Protein AF-A0A9J5W7Y4-F1 (afdb_monomer_lite)

Radius of gyration: 30.09 Å; chains: 1; bounding box: 73×34×85 Å

Secondary structure (DSSP, 8-state):
-HHHHHHHHHHHHHHHHHHHHHHHHHHHHHHHHHHHHHHHHHHHHHHHHHHH---HHHHHHHHHHHHHHHHHHHHHHS-HHHHHHHHHTGGGSSS--S---------------------------------TTSSSHHHHHHHHHHHHHHHHHHHHH----

pLDDT: mean 73.82, std 16.2, range [48.56, 96.88]

Foldseek 3Di:
DPPVVVVVVVVVVVCLVVVLVVVVVVVVVVLVVVVVVLVVVLVVLVVVCVPVPDDPVSVVVNVVSVVVVVVSVVVVPDDSVVVSVVVVVVVPPPPPPDPDDDDDDDDDDDDDDDDDDDDDDPDDPPPPPDDPPPPPVVVVVVVVVVVVVVVVVVVVVPDDD

Organism: Solanum commersonii (NCBI:txid4109)

Sequence (161 aa):
MGHLAYLANVRDTILEVIVPWMIEAAILAALTPFWASVDDLTMRVMVCESRQGKSSEVTATKAEMEHLRKDVDYLKSTNYTSLLEAANYVDSLDTSIIPPDTIGDLHRGGIAADESEAMTDEKQIEVQEGNIYGGMRDLEETNVQLVIQTSLIEMSMAAPS

Structure (mmCIF, N/CA/C/O backbone):
data_AF-A0A9J5W7Y4-F1
#
_entry.id   AF-A0A9J5W7Y4-F1
#
loop_
_atom_site.group_PDB
_atom_site.id
_atom_site.type_symbol
_atom_site.label_atom_id
_atom_site.label_alt_id
_atom_site.label_comp_id
_atom_site.label_asym_id
_atom_site.label_entity_id
_atom_site.label_seq_id
_atom_site.pdbx_PDB_ins_code
_atom_site.Cartn_x
_atom_site.Cartn_y
_atom_site.Cartn_z
_atom_site.occupancy
_atom_site.B_iso_or_equiv
_atom_site.auth_seq_id
_atom_site.auth_comp_id
_atom_site.auth_asym_id
_atom_site.auth_atom_id
_atom_site.pdbx_PDB_model_num
ATOM 1 N N . MET A 1 1 ? 30.300 1.560 -40.999 1.00 58.91 1 MET A N 1
ATOM 2 C CA . MET A 1 1 ? 30.140 0.895 -39.685 1.00 58.91 1 MET A CA 1
ATOM 3 C C . MET A 1 1 ? 29.604 1.801 -38.563 1.00 58.91 1 MET A C 1
ATOM 5 O O . MET A 1 1 ? 29.276 1.267 -37.519 1.00 58.91 1 MET A O 1
ATOM 9 N N . GLY A 1 2 ? 29.452 3.127 -38.724 1.00 63.72 2 GLY A N 1
ATOM 10 C CA . GLY A 1 2 ? 29.064 4.006 -37.598 1.00 63.72 2 GLY A CA 1
ATOM 11 C C . GLY A 1 2 ? 27.578 4.018 -37.194 1.00 63.72 2 GLY A C 1
ATOM 12 O O . GLY A 1 2 ? 27.266 4.342 -36.056 1.00 63.72 2 GLY A O 1
ATOM 13 N N . HIS A 1 3 ? 26.651 3.652 -38.085 1.00 48.56 3 HIS A N 1
ATOM 14 C CA . HIS A 1 3 ? 25.210 3.825 -37.828 1.00 48.56 3 HIS A CA 1
ATOM 15 C C . HIS A 1 3 ? 24.582 2.733 -36.947 1.00 48.56 3 HIS A C 1
ATOM 17 O O . HIS A 1 3 ? 23.616 3.009 -36.244 1.00 48.56 3 HIS A O 1
ATOM 23 N N . LEU A 1 4 ? 25.144 1.518 -36.937 1.00 63.72 4 LEU A N 1
ATOM 24 C CA . LEU A 1 4 ? 24.658 0.412 -36.099 1.00 63.72 4 LEU A CA 1
ATOM 25 C C . LEU A 1 4 ? 24.992 0.617 -34.614 1.00 63.72 4 LEU A C 1
ATOM 27 O O . LEU A 1 4 ? 24.136 0.393 -33.765 1.00 63.72 4 LEU A O 1
ATOM 31 N N . ALA A 1 5 ? 26.191 1.123 -34.306 1.00 61.81 5 ALA A N 1
ATOM 32 C CA . ALA A 1 5 ? 26.594 1.433 -32.931 1.00 61.81 5 ALA A CA 1
ATOM 33 C C . ALA A 1 5 ? 25.748 2.564 -32.317 1.00 61.81 5 ALA A C 1
ATOM 35 O O . ALA A 1 5 ? 25.402 2.521 -31.141 1.00 61.81 5 ALA A O 1
ATOM 36 N N . TYR A 1 6 ? 25.357 3.548 -33.131 1.00 65.81 6 TYR A N 1
ATOM 37 C CA . TYR A 1 6 ? 24.504 4.652 -32.691 1.00 65.81 6 TYR A CA 1
ATOM 38 C C . TYR A 1 6 ? 23.086 4.189 -32.313 1.00 65.81 6 TYR A C 1
ATOM 40 O O . TYR A 1 6 ? 22.514 4.673 -31.341 1.00 65.81 6 TYR A O 1
ATOM 48 N N . LEU A 1 7 ? 22.523 3.227 -33.051 1.00 65.06 7 LEU A N 1
ATOM 49 C CA . LEU A 1 7 ? 21.150 2.757 -32.843 1.00 65.06 7 LEU A CA 1
ATOM 50 C C . LEU A 1 7 ? 21.010 1.849 -31.612 1.00 65.06 7 LEU A C 1
ATOM 52 O O . LEU A 1 7 ? 19.975 1.889 -30.949 1.00 65.06 7 LEU A O 1
ATOM 56 N N . ALA A 1 8 ? 22.052 1.074 -31.292 1.00 63.00 8 ALA A N 1
ATOM 57 C CA . ALA A 1 8 ? 22.134 0.315 -30.043 1.00 63.00 8 ALA A CA 1
ATOM 58 C C . ALA A 1 8 ? 22.146 1.260 -28.828 1.00 63.00 8 ALA A C 1
ATOM 60 O O . ALA A 1 8 ? 21.310 1.128 -27.942 1.00 63.00 8 ALA A O 1
ATOM 61 N N . ASN A 1 9 ? 22.983 2.302 -28.871 1.00 62.94 9 ASN A N 1
ATOM 62 C CA . ASN A 1 9 ? 23.118 3.265 -27.777 1.00 62.94 9 ASN A CA 1
ATOM 63 C C . ASN A 1 9 ? 21.809 4.015 -27.462 1.00 62.94 9 ASN A C 1
ATOM 65 O O . ASN A 1 9 ? 21.487 4.241 -26.304 1.00 62.94 9 ASN A O 1
ATOM 69 N N . VAL A 1 10 ? 21.020 4.380 -28.480 1.00 68.44 10 VAL A N 1
ATOM 70 C CA . VAL A 1 10 ? 19.730 5.069 -28.271 1.00 68.44 10 VAL A CA 1
ATOM 71 C C . VAL A 1 10 ? 18.678 4.149 -27.640 1.00 68.44 10 VAL A C 1
ATOM 73 O O . VAL A 1 10 ? 17.866 4.614 -26.842 1.00 68.44 10 VAL A O 1
ATOM 76 N N . ARG A 1 11 ? 18.669 2.854 -27.986 1.00 67.12 11 ARG A N 1
ATOM 77 C CA . ARG A 1 11 ? 17.714 1.889 -27.416 1.00 67.12 11 ARG A CA 1
ATOM 78 C C . ARG A 1 11 ? 17.996 1.615 -25.941 1.00 67.12 11 ARG A C 1
ATOM 80 O O . ARG A 1 11 ? 17.039 1.568 -25.171 1.00 67.12 11 ARG A O 1
ATOM 87 N N . ASP A 1 12 ? 19.268 1.528 -25.560 1.00 69.19 12 ASP A N 1
ATOM 88 C CA . ASP A 1 12 ? 19.667 1.353 -24.160 1.00 69.19 12 ASP A CA 1
ATOM 89 C C . ASP A 1 12 ? 19.243 2.564 -23.313 1.00 69.19 12 ASP A C 1
ATOM 91 O O . ASP A 1 12 ? 18.567 2.402 -22.298 1.00 69.19 12 ASP A O 1
ATOM 95 N N . THR A 1 13 ? 19.477 3.791 -23.799 1.00 71.50 13 THR A N 1
ATOM 96 C CA . THR A 1 13 ? 19.069 5.018 -23.084 1.00 71.50 13 THR A CA 1
ATOM 97 C C . THR A 1 13 ? 17.549 5.138 -22.902 1.00 71.50 13 THR A C 1
ATOM 99 O O . THR A 1 13 ? 17.080 5.693 -21.912 1.00 71.50 13 THR A O 1
ATOM 102 N N . ILE A 1 14 ? 16.744 4.639 -23.847 1.00 80.44 14 ILE A N 1
ATOM 103 C CA . ILE A 1 14 ? 15.278 4.697 -23.734 1.00 80.44 14 ILE A CA 1
ATOM 104 C C . ILE A 1 14 ? 14.771 3.711 -22.674 1.00 80.44 14 ILE A C 1
ATOM 106 O O . ILE A 1 14 ? 13.875 4.055 -21.901 1.00 80.44 14 ILE A O 1
ATOM 110 N N . LEU A 1 15 ? 15.337 2.503 -22.613 1.00 80.00 15 LEU A N 1
ATOM 111 C CA . LEU A 1 15 ? 14.926 1.496 -21.636 1.00 80.00 15 LEU A CA 1
ATOM 112 C C . LEU A 1 15 ? 15.243 1.947 -20.202 1.00 80.00 15 LEU A C 1
ATOM 114 O O . LEU A 1 15 ? 14.397 1.802 -19.318 1.00 80.00 15 LEU A O 1
ATOM 118 N N . GLU A 1 16 ? 16.407 2.570 -20.002 1.00 77.81 16 GLU A N 1
ATOM 119 C CA . GLU A 1 16 ? 16.830 3.138 -18.715 1.00 77.81 16 GLU A CA 1
ATOM 120 C C . GLU A 1 16 ? 15.881 4.218 -18.185 1.00 77.81 16 GLU A C 1
ATOM 122 O O . GLU A 1 16 ? 15.747 4.368 -16.975 1.00 77.81 16 GLU A O 1
ATOM 127 N N . VAL A 1 17 ? 15.190 4.952 -19.063 1.00 81.88 17 VAL A N 1
ATOM 128 C CA . VAL A 1 17 ? 14.227 5.991 -18.660 1.00 81.88 17 VAL A CA 1
ATOM 129 C C . VAL A 1 17 ? 12.818 5.422 -18.477 1.00 81.88 17 VAL A C 1
ATOM 131 O O . VAL A 1 17 ? 12.096 5.829 -17.566 1.00 81.88 17 VAL A O 1
ATOM 134 N N . ILE A 1 18 ? 12.408 4.472 -19.321 1.00 84.50 18 ILE A N 1
ATOM 135 C CA . ILE A 1 18 ? 11.045 3.923 -19.291 1.00 84.50 18 ILE A CA 1
ATOM 136 C C . ILE A 1 18 ? 10.834 2.998 -18.088 1.00 84.50 18 ILE A C 1
ATOM 138 O O . ILE A 1 18 ? 9.782 3.070 -17.452 1.00 84.50 18 ILE A O 1
ATOM 142 N N . VAL A 1 19 ? 11.810 2.148 -17.750 1.00 85.31 19 VAL A N 1
ATOM 143 C CA . VAL A 1 19 ? 11.659 1.163 -16.664 1.00 85.31 19 VAL A CA 1
ATOM 144 C C . VAL A 1 19 ? 11.383 1.836 -15.308 1.00 85.31 19 VAL A C 1
ATOM 146 O O . VAL A 1 19 ? 10.392 1.466 -14.672 1.00 85.31 19 VAL A O 1
ATOM 149 N N . PRO A 1 20 ? 12.151 2.855 -14.871 1.00 83.56 20 PRO A N 1
ATOM 150 C CA . PRO A 1 20 ? 11.866 3.580 -13.636 1.00 83.56 20 PRO A CA 1
ATOM 151 C C . PRO A 1 20 ? 10.473 4.206 -13.598 1.00 83.56 20 PRO A C 1
ATOM 153 O O . PRO A 1 20 ? 9.762 4.095 -12.599 1.00 83.56 20 PRO A O 1
ATOM 156 N N . TRP A 1 21 ? 10.061 4.812 -14.714 1.00 85.50 21 TRP A N 1
ATOM 157 C CA . TRP A 1 21 ? 8.763 5.469 -14.825 1.00 85.50 21 TRP A CA 1
ATOM 158 C C . TRP A 1 21 ? 7.600 4.474 -14.719 1.00 85.50 21 TRP A C 1
ATOM 160 O O . TRP A 1 21 ? 6.607 4.739 -14.041 1.00 85.50 21 TRP A O 1
ATOM 170 N N . MET A 1 22 ? 7.733 3.293 -15.333 1.00 88.88 22 MET A N 1
ATOM 171 C CA . MET A 1 22 ? 6.736 2.223 -15.227 1.00 88.88 22 MET A CA 1
ATOM 172 C C . MET A 1 22 ? 6.607 1.691 -13.796 1.00 88.88 22 MET A C 1
ATOM 174 O O . MET A 1 22 ? 5.494 1.420 -13.345 1.00 88.88 22 MET A O 1
ATOM 178 N N . ILE A 1 23 ? 7.725 1.562 -13.076 1.00 86.19 23 ILE A N 1
ATOM 179 C CA . ILE A 1 23 ? 7.729 1.126 -11.674 1.00 86.19 23 ILE A CA 1
ATOM 180 C C . ILE A 1 23 ? 7.018 2.161 -10.795 1.00 86.19 23 ILE A C 1
ATOM 182 O O . ILE A 1 23 ? 6.133 1.795 -10.022 1.00 86.19 23 ILE A O 1
ATOM 186 N N . GLU A 1 24 ? 7.343 3.447 -10.941 1.00 86.38 24 GLU A N 1
ATOM 187 C CA . GLU A 1 24 ? 6.692 4.524 -10.185 1.00 86.38 24 GLU A CA 1
ATOM 188 C C . GLU A 1 24 ? 5.178 4.561 -10.446 1.00 86.38 24 GLU A C 1
ATOM 190 O O . GLU A 1 24 ? 4.378 4.600 -9.507 1.00 86.38 24 GLU A O 1
ATOM 195 N N . ALA A 1 25 ? 4.771 4.465 -11.714 1.00 88.38 25 ALA A N 1
ATOM 196 C CA . ALA A 1 25 ? 3.363 4.430 -12.095 1.00 88.38 25 ALA A CA 1
ATOM 197 C C . ALA A 1 25 ? 2.626 3.222 -11.491 1.00 88.38 25 ALA A C 1
ATOM 199 O O . ALA A 1 25 ? 1.515 3.374 -10.977 1.00 88.38 25 ALA A O 1
ATOM 200 N N . ALA A 1 26 ? 3.241 2.034 -11.507 1.00 90.88 26 ALA A N 1
ATOM 201 C CA . ALA A 1 26 ? 2.665 0.826 -10.918 1.00 90.88 26 ALA A CA 1
ATOM 202 C C . ALA A 1 26 ? 2.506 0.942 -9.392 1.00 90.88 26 ALA A C 1
ATOM 204 O O . ALA A 1 26 ? 1.465 0.563 -8.851 1.00 90.88 26 ALA A O 1
ATOM 205 N N . ILE A 1 27 ? 3.497 1.514 -8.698 1.00 88.81 27 ILE A N 1
ATOM 206 C CA . ILE A 1 27 ? 3.433 1.758 -7.250 1.00 88.81 27 ILE A CA 1
ATOM 207 C C . ILE A 1 27 ? 2.294 2.733 -6.928 1.00 88.81 27 ILE A C 1
ATOM 209 O O . ILE A 1 27 ? 1.467 2.451 -6.061 1.00 88.81 27 ILE A O 1
ATOM 213 N N . LEU A 1 28 ? 2.189 3.850 -7.653 1.00 88.88 28 LEU A N 1
ATOM 214 C CA . LEU A 1 28 ? 1.107 4.822 -7.462 1.00 88.88 28 LEU A CA 1
ATOM 215 C C . LEU A 1 28 ? -0.279 4.211 -7.725 1.00 88.88 28 LEU A C 1
ATOM 217 O O . LEU A 1 28 ? -1.225 4.458 -6.967 1.00 88.88 28 LEU A O 1
ATOM 221 N N . ALA A 1 29 ? -0.397 3.377 -8.761 1.00 92.25 29 ALA A N 1
ATOM 222 C CA . ALA A 1 29 ? -1.628 2.659 -9.072 1.00 92.25 29 ALA A CA 1
ATOM 223 C C . ALA A 1 29 ? -2.029 1.689 -7.949 1.00 92.25 29 ALA A C 1
ATOM 225 O O . ALA A 1 29 ? -3.207 1.622 -7.605 1.00 92.25 29 ALA A O 1
ATOM 226 N N . ALA A 1 30 ? -1.065 0.996 -7.332 1.00 91.44 30 ALA A N 1
ATOM 227 C CA . ALA A 1 30 ? -1.308 0.098 -6.202 1.00 91.44 30 ALA A CA 1
ATOM 228 C C . ALA A 1 30 ? -1.639 0.844 -4.893 1.00 91.44 30 ALA A C 1
ATOM 230 O O . ALA A 1 30 ? -2.463 0.376 -4.107 1.00 91.44 30 ALA A O 1
ATOM 231 N N . LEU A 1 31 ? -1.048 2.022 -4.660 1.00 90.38 31 LEU A N 1
ATOM 232 C CA . LEU A 1 31 ? -1.305 2.823 -3.456 1.00 90.38 31 LEU A CA 1
ATOM 233 C C . LEU A 1 31 ? -2.668 3.518 -3.469 1.00 90.38 31 LEU A C 1
ATOM 235 O O . LEU A 1 31 ? -3.256 3.735 -2.412 1.00 90.38 31 LEU A O 1
ATOM 239 N N . THR A 1 32 ? -3.198 3.849 -4.644 1.00 91.69 32 THR A N 1
ATOM 240 C CA . THR A 1 32 ? -4.495 4.532 -4.777 1.00 91.69 32 THR A CA 1
ATOM 241 C C . THR A 1 32 ? -5.663 3.783 -4.103 1.00 91.69 32 THR A C 1
ATOM 243 O O . THR A 1 32 ? -6.338 4.385 -3.264 1.00 91.69 32 THR A O 1
ATOM 246 N N . PRO A 1 33 ? -5.923 2.489 -4.386 1.00 93.88 33 PRO A N 1
ATOM 247 C CA . PRO A 1 33 ? -6.982 1.747 -3.699 1.00 93.88 33 PRO A CA 1
ATOM 248 C C . PRO A 1 33 ? -6.681 1.533 -2.208 1.00 93.88 33 PRO A C 1
ATOM 250 O O . PRO A 1 33 ? -7.608 1.497 -1.399 1.00 93.88 33 PRO A O 1
ATOM 253 N N . PHE A 1 34 ? -5.403 1.446 -1.823 1.00 91.12 34 PHE A N 1
ATOM 254 C CA . PHE A 1 34 ? -5.008 1.316 -0.420 1.00 91.12 34 PHE A CA 1
ATOM 255 C C . PHE A 1 34 ? -5.414 2.547 0.403 1.00 91.12 34 PHE A C 1
ATOM 257 O O . PHE A 1 34 ? -6.010 2.408 1.470 1.00 91.12 34 PHE A O 1
ATOM 264 N N . TRP A 1 35 ? -5.187 3.751 -0.131 1.00 92.06 35 TRP A N 1
ATOM 265 C CA . TRP A 1 35 ? -5.639 5.010 0.474 1.00 92.06 35 TRP A CA 1
ATOM 266 C C . TRP A 1 35 ? -7.147 5.035 0.712 1.00 92.06 35 TRP A C 1
ATOM 268 O O . TRP A 1 35 ? -7.595 5.325 1.821 1.00 92.06 35 TRP A O 1
ATOM 278 N N . ALA A 1 36 ? -7.923 4.672 -0.312 1.00 93.81 36 ALA A N 1
ATOM 279 C CA . ALA A 1 36 ? -9.377 4.623 -0.205 1.00 93.81 36 ALA A CA 1
ATOM 280 C C . ALA A 1 36 ? -9.833 3.660 0.905 1.00 93.81 36 ALA A C 1
ATOM 282 O O . ALA A 1 36 ? -10.751 3.981 1.657 1.00 93.81 36 ALA A O 1
ATOM 283 N N . SER A 1 37 ? -9.158 2.514 1.055 1.00 94.62 37 SER A N 1
ATOM 284 C CA . SER A 1 37 ? -9.445 1.559 2.129 1.00 94.62 37 SER A CA 1
ATOM 285 C C . SER A 1 37 ? -9.116 2.105 3.522 1.00 94.62 37 SER A C 1
ATOM 287 O O . SER A 1 37 ? -9.861 1.836 4.464 1.00 94.62 37 SER A O 1
ATOM 289 N N . VAL A 1 38 ? -8.017 2.850 3.684 1.00 92.50 38 VAL A N 1
ATOM 290 C CA . VAL A 1 38 ? -7.648 3.466 4.974 1.00 92.50 38 VAL A CA 1
ATOM 291 C C . VAL A 1 38 ? -8.657 4.547 5.365 1.00 92.50 38 VAL A C 1
ATOM 293 O O . VAL A 1 38 ? -9.080 4.607 6.523 1.00 92.50 38 VAL A O 1
ATOM 296 N N . ASP A 1 39 ? -9.090 5.375 4.413 1.00 93.00 39 ASP A N 1
ATOM 297 C CA . ASP A 1 39 ? -10.094 6.413 4.661 1.00 93.00 39 ASP A CA 1
ATOM 298 C C . ASP A 1 39 ? -11.477 5.804 4.973 1.00 93.00 39 ASP A C 1
ATOM 300 O O . ASP A 1 39 ? -12.133 6.230 5.930 1.00 93.00 39 ASP A O 1
ATOM 304 N N . ASP A 1 40 ? -11.896 4.759 4.250 1.00 96.19 40 ASP A N 1
ATOM 305 C CA . ASP A 1 40 ? -13.125 4.007 4.552 1.00 96.19 40 ASP A CA 1
ATOM 306 C C . ASP A 1 40 ? -13.083 3.382 5.955 1.00 96.19 40 ASP A C 1
ATOM 308 O O . ASP A 1 40 ? -14.013 3.545 6.753 1.00 96.19 40 ASP A O 1
ATOM 312 N N . LEU A 1 41 ? -11.976 2.716 6.301 1.00 94.19 41 LEU A N 1
ATOM 313 C CA . LEU A 1 41 ? -11.792 2.148 7.633 1.00 94.19 41 LEU A CA 1
ATOM 314 C C . LEU A 1 41 ? -11.847 3.247 8.704 1.00 94.19 41 LEU A C 1
ATOM 316 O O . LEU A 1 41 ? -12.451 3.049 9.759 1.00 94.19 41 LEU A O 1
ATOM 320 N N . THR A 1 42 ? -11.282 4.428 8.420 1.00 95.31 42 THR A N 1
ATOM 321 C CA . THR A 1 42 ? -11.257 5.557 9.364 1.00 95.31 42 THR A CA 1
ATOM 322 C C . THR A 1 42 ? -12.683 5.998 9.652 1.00 95.31 42 THR A C 1
ATOM 324 O O . THR A 1 42 ? -13.069 6.190 10.808 1.00 95.31 42 THR A O 1
ATOM 327 N N . MET A 1 43 ? -13.492 6.112 8.599 1.00 96.00 43 MET A N 1
ATOM 328 C CA . MET A 1 43 ? -14.899 6.464 8.705 1.00 96.00 43 MET A CA 1
ATOM 329 C C . MET A 1 43 ? -15.687 5.415 9.499 1.00 96.00 43 MET A C 1
ATOM 331 O O . MET A 1 43 ? -16.461 5.784 10.386 1.00 96.00 43 MET A O 1
ATOM 335 N N . ARG A 1 44 ? -15.455 4.117 9.260 1.00 96.00 44 ARG A N 1
ATOM 336 C CA . ARG A 1 44 ? -16.093 3.034 10.028 1.00 96.00 44 ARG A CA 1
ATOM 337 C C . ARG A 1 44 ? -15.731 3.082 11.512 1.00 96.00 44 ARG A C 1
ATOM 339 O O . ARG A 1 44 ? -16.634 3.003 12.344 1.00 96.00 44 ARG A O 1
ATOM 346 N N . VAL A 1 45 ? -14.459 3.291 11.856 1.00 93.75 45 VAL A N 1
ATOM 347 C CA . VAL A 1 45 ? -14.020 3.431 13.257 1.00 93.75 45 VAL A CA 1
ATOM 348 C C . VAL A 1 45 ? -14.682 4.639 13.923 1.00 93.75 45 VAL A C 1
ATOM 350 O O . VAL A 1 45 ? -15.172 4.511 15.044 1.00 93.75 45 VAL A O 1
ATOM 353 N N . MET A 1 46 ? -14.791 5.783 13.237 1.00 93.50 46 MET A N 1
ATOM 354 C CA . MET A 1 46 ? -15.500 6.955 13.777 1.00 93.50 46 MET A CA 1
ATOM 355 C C . MET A 1 46 ? -16.990 6.683 14.021 1.00 93.50 46 MET A C 1
ATOM 357 O O . MET A 1 46 ? -17.535 7.081 15.053 1.00 93.50 46 MET A O 1
ATOM 361 N N . VAL A 1 47 ? -17.658 5.981 13.099 1.00 96.88 47 VAL A N 1
ATOM 362 C CA . VAL A 1 47 ? -19.064 5.587 13.272 1.00 96.88 47 VAL A CA 1
ATOM 363 C C . VAL A 1 47 ? -19.213 4.637 14.464 1.00 96.88 47 VAL A C 1
ATOM 365 O O . VAL A 1 47 ? -20.120 4.831 15.276 1.00 96.88 47 VAL A O 1
ATOM 368 N N . CYS A 1 48 ? -18.319 3.659 14.625 1.00 94.00 48 CYS A N 1
ATOM 369 C CA . CYS A 1 48 ? -18.318 2.755 15.776 1.00 94.00 48 CYS A CA 1
ATOM 370 C C . CYS A 1 48 ? -18.086 3.501 17.102 1.00 94.00 48 CYS A C 1
ATOM 372 O O . CYS A 1 48 ? -18.873 3.309 18.031 1.00 94.00 48 CYS A O 1
ATOM 374 N N . GLU A 1 49 ? -17.098 4.408 17.167 1.00 95.62 49 GLU A N 1
ATOM 375 C CA . GLU A 1 49 ? -16.808 5.256 18.344 1.00 95.62 49 GLU A CA 1
ATOM 376 C C . GLU A 1 49 ? -18.053 6.062 18.755 1.00 95.62 49 GLU A C 1
ATOM 378 O O . GLU A 1 49 ? -18.388 6.149 19.936 1.00 95.62 49 GLU A O 1
ATOM 383 N N . SER A 1 50 ? -18.797 6.595 17.778 1.00 96.12 50 SER A N 1
ATOM 384 C CA . SER A 1 50 ? -20.012 7.376 18.045 1.00 96.12 50 SER A CA 1
ATOM 385 C C . SER A 1 50 ? -21.186 6.550 18.591 1.00 96.12 50 SER A C 1
ATOM 387 O O . SER A 1 50 ? -22.016 7.086 19.323 1.00 96.12 50 SER A O 1
ATOM 389 N N . ARG A 1 51 ? -21.270 5.255 18.248 1.00 95.62 51 ARG A N 1
ATOM 390 C CA . ARG A 1 51 ? -22.376 4.362 18.648 1.00 95.62 51 ARG A CA 1
ATOM 391 C C . ARG A 1 51 ? -22.109 3.629 19.958 1.00 95.62 51 ARG A C 1
ATOM 393 O O . ARG A 1 51 ? -23.029 3.461 20.750 1.00 95.62 51 ARG A O 1
ATOM 400 N N . GLN A 1 52 ? -20.881 3.156 20.153 1.00 93.31 52 GLN A N 1
ATOM 401 C CA . GLN A 1 52 ? -20.494 2.325 21.299 1.00 93.31 52 GLN A CA 1
ATOM 402 C C . GLN A 1 52 ? -19.821 3.136 22.414 1.00 93.31 52 GLN A C 1
ATOM 404 O O . GLN A 1 52 ? -19.595 2.623 23.508 1.00 93.31 52 GLN A O 1
ATOM 409 N N . GLY A 1 53 ? -19.521 4.411 22.154 1.00 92.31 53 GLY A N 1
ATOM 410 C CA . GLY A 1 53 ? -18.670 5.216 23.014 1.00 92.31 53 GLY A CA 1
ATOM 411 C C . GLY A 1 53 ? -17.196 4.859 22.836 1.00 92.31 53 GLY A C 1
ATOM 412 O O . GLY A 1 53 ? -16.796 4.097 21.953 1.00 92.31 53 GLY A O 1
ATOM 413 N N . LYS A 1 54 ? -16.356 5.448 23.684 1.00 92.62 54 LYS A N 1
ATOM 414 C CA . LYS A 1 54 ? -14.908 5.275 23.604 1.00 92.62 54 LYS A CA 1
ATOM 415 C C . LYS A 1 54 ? -14.491 4.004 24.344 1.00 92.62 54 LYS A C 1
ATOM 417 O O . LYS A 1 54 ? -14.434 4.005 25.571 1.00 92.62 54 LYS A O 1
ATOM 422 N N . SER A 1 55 ? -14.199 2.935 23.604 1.00 94.62 55 SER A N 1
ATOM 423 C CA . SER A 1 55 ? -13.556 1.732 24.144 1.00 94.62 55 SER A CA 1
ATOM 424 C C . SER A 1 55 ? -12.031 1.800 23.985 1.00 94.62 55 SER A C 1
ATOM 426 O O . SER A 1 55 ? -11.494 2.561 23.167 1.00 94.62 55 SER A O 1
ATOM 428 N N . SER A 1 56 ? -11.312 1.011 24.786 1.00 92.69 56 SER A N 1
ATOM 429 C CA . SER A 1 56 ? -9.859 0.848 24.659 1.00 92.69 56 SER A CA 1
ATOM 430 C C . SER A 1 56 ? -9.471 0.269 23.298 1.00 92.69 56 SER A C 1
ATOM 432 O O . SER A 1 56 ? -8.496 0.723 22.711 1.00 92.69 56 SER A O 1
ATOM 434 N N . GLU A 1 57 ? -10.270 -0.657 22.766 1.00 93.00 57 GLU A N 1
ATOM 435 C CA . GLU A 1 57 ? -10.071 -1.272 21.447 1.00 93.00 57 GLU A CA 1
ATOM 436 C C . GLU A 1 57 ? -10.182 -0.241 20.320 1.00 93.00 57 GLU A C 1
ATOM 438 O O . GLU A 1 57 ? -9.249 -0.087 19.541 1.00 93.00 57 GLU A O 1
ATOM 443 N N . VAL A 1 58 ? -11.260 0.554 20.292 1.00 91.38 58 VAL A N 1
ATOM 444 C CA . VAL A 1 58 ? -11.452 1.620 19.291 1.00 91.38 58 VAL A CA 1
ATOM 445 C C . VAL A 1 58 ? -10.317 2.644 19.353 1.00 91.38 58 VAL A C 1
ATOM 447 O O . VAL A 1 58 ? -9.869 3.149 18.324 1.00 91.38 58 VAL A O 1
ATOM 450 N N . THR A 1 59 ? -9.822 2.941 20.557 1.00 93.44 59 THR A N 1
ATOM 451 C CA . THR A 1 59 ? -8.691 3.858 20.745 1.00 93.44 59 THR A CA 1
ATOM 452 C C . THR A 1 59 ? -7.381 3.258 20.226 1.00 93.44 59 THR A C 1
ATOM 454 O O . THR A 1 59 ? -6.612 3.975 19.586 1.00 93.44 59 THR A O 1
ATOM 457 N N . ALA A 1 60 ? -7.140 1.963 20.453 1.00 95.75 60 ALA A N 1
ATOM 458 C CA . ALA A 1 60 ? -5.966 1.256 19.947 1.00 95.75 60 ALA A CA 1
ATOM 459 C C . ALA A 1 60 ? -5.980 1.167 18.414 1.00 95.75 60 ALA A C 1
ATOM 461 O O . ALA A 1 60 ? -5.029 1.613 17.776 1.00 95.75 60 ALA A O 1
ATOM 462 N N . THR A 1 61 ? -7.094 0.727 17.814 1.00 94.38 61 THR A N 1
ATOM 463 C CA . THR A 1 61 ? -7.252 0.676 16.352 1.00 94.38 61 THR A CA 1
ATOM 464 C C . THR A 1 61 ? -7.035 2.053 15.726 1.00 94.38 61 THR A C 1
ATOM 466 O O . THR A 1 61 ? -6.332 2.184 14.732 1.00 94.38 61 THR A O 1
ATOM 469 N N . LYS A 1 62 ? -7.565 3.121 16.331 1.00 94.44 62 LYS A N 1
ATOM 470 C CA . LYS A 1 62 ? -7.360 4.494 15.845 1.00 94.44 62 LYS A CA 1
ATOM 471 C C . LYS A 1 62 ? -5.886 4.916 15.849 1.00 94.44 62 LYS A C 1
ATOM 473 O O . LYS A 1 62 ? -5.458 5.599 14.921 1.00 94.44 62 LYS A O 1
ATOM 478 N N . ALA A 1 63 ? -5.117 4.515 16.862 1.00 96.00 63 ALA A N 1
ATOM 479 C CA . ALA A 1 63 ? -3.684 4.797 16.930 1.00 96.00 63 ALA A CA 1
ATOM 480 C C . ALA A 1 63 ? -2.898 4.031 15.853 1.00 96.00 63 ALA A C 1
ATOM 482 O O . 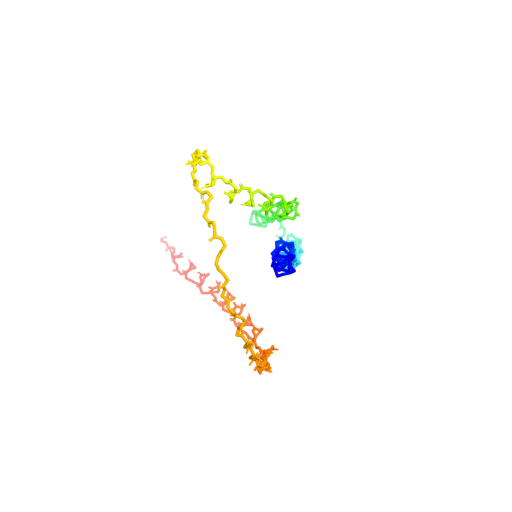ALA A 1 63 ? -2.036 4.612 15.195 1.00 96.00 63 ALA A O 1
ATOM 483 N N . GLU A 1 64 ? -3.230 2.758 15.621 1.00 96.00 64 GLU A N 1
ATOM 484 C CA . GLU A 1 64 ? -2.639 1.957 14.539 1.00 96.00 64 GLU A CA 1
ATOM 485 C C . GLU A 1 64 ? -2.936 2.557 13.163 1.00 96.00 64 GLU A C 1
ATOM 487 O O . GLU A 1 64 ? -2.056 2.636 12.311 1.00 96.00 64 GLU A O 1
ATOM 492 N N . MET A 1 65 ? -4.150 3.061 12.952 1.00 93.50 65 MET A N 1
ATOM 493 C CA . MET A 1 65 ? -4.519 3.732 11.707 1.00 93.50 65 MET A CA 1
ATOM 494 C C . MET A 1 65 ? -3.779 5.054 11.496 1.00 93.50 65 MET A C 1
ATOM 496 O O . MET A 1 65 ? -3.418 5.386 10.367 1.00 93.50 65 MET A O 1
ATOM 500 N N . GLU A 1 66 ? -3.522 5.810 12.566 1.00 95.19 66 GLU A N 1
ATOM 501 C CA . GLU A 1 66 ? -2.686 7.010 12.494 1.00 95.19 66 GLU A CA 1
ATOM 502 C C . GLU A 1 66 ? -1.238 6.658 12.125 1.00 95.19 66 GLU A C 1
ATOM 504 O O . GLU A 1 66 ? -0.627 7.350 11.310 1.00 95.19 66 GLU A O 1
ATOM 509 N N . HIS A 1 67 ? -0.699 5.575 12.692 1.00 95.81 67 HIS A N 1
ATOM 510 C CA . HIS A 1 67 ? 0.613 5.050 12.317 1.00 95.81 67 HIS A CA 1
ATOM 511 C C . HIS A 1 67 ? 0.643 4.635 10.844 1.00 95.81 67 HIS A C 1
ATOM 513 O O . HIS A 1 67 ? 1.497 5.095 10.092 1.00 95.81 67 HIS A O 1
ATOM 519 N N . LEU A 1 68 ? -0.344 3.852 10.405 1.00 93.56 68 LEU A N 1
ATOM 520 C CA . LEU A 1 68 ? -0.439 3.380 9.028 1.00 93.56 68 LEU A CA 1
ATOM 521 C C . LEU A 1 68 ? -0.523 4.542 8.033 1.00 93.56 68 LEU A C 1
ATOM 523 O O . LEU A 1 68 ? 0.139 4.518 7.000 1.00 93.56 68 LEU A O 1
ATOM 527 N N . ARG A 1 69 ? -1.287 5.596 8.348 1.00 93.75 69 ARG A N 1
ATOM 528 C CA . ARG A 1 69 ? -1.352 6.794 7.501 1.00 93.75 69 ARG A CA 1
ATOM 529 C C . ARG A 1 69 ? 0.022 7.449 7.344 1.00 93.75 69 ARG A C 1
ATOM 531 O O . ARG A 1 69 ? 0.381 7.821 6.232 1.00 93.75 69 ARG A O 1
ATOM 538 N N . LYS A 1 70 ? 0.806 7.541 8.425 1.00 94.69 70 LYS A N 1
ATOM 539 C CA . LYS A 1 70 ? 2.177 8.081 8.381 1.00 94.69 70 LYS A CA 1
ATOM 540 C C . LYS A 1 70 ? 3.094 7.226 7.513 1.00 94.69 70 LYS A C 1
ATOM 542 O O . LYS A 1 70 ? 3.851 7.786 6.725 1.00 94.69 70 LYS A O 1
ATOM 547 N N . ASP A 1 71 ? 3.002 5.903 7.617 1.00 92.25 71 ASP A N 1
ATOM 548 C CA . ASP A 1 71 ? 3.801 4.987 6.794 1.00 92.25 71 ASP A CA 1
ATOM 549 C C . ASP A 1 71 ? 3.466 5.140 5.305 1.00 92.25 71 ASP A C 1
ATOM 551 O O . ASP A 1 71 ? 4.355 5.175 4.454 1.00 92.25 71 ASP A O 1
ATOM 555 N N . VAL A 1 72 ? 2.183 5.303 4.980 1.00 88.69 72 VAL A N 1
ATOM 556 C CA . VAL A 1 72 ? 1.730 5.540 3.605 1.00 88.69 72 VAL A CA 1
ATOM 557 C C . VAL A 1 72 ? 2.175 6.908 3.086 1.00 88.69 72 VAL A C 1
ATOM 559 O O . VAL A 1 72 ? 2.619 7.014 1.942 1.00 88.69 72 VAL A O 1
ATOM 562 N N . ASP A 1 73 ? 2.084 7.958 3.902 1.00 89.81 73 ASP A N 1
ATOM 563 C CA . ASP A 1 73 ? 2.573 9.296 3.551 1.00 89.81 73 ASP A CA 1
ATOM 564 C C . ASP A 1 73 ? 4.093 9.295 3.327 1.00 89.81 73 ASP A C 1
ATOM 566 O O . ASP A 1 73 ? 4.601 9.909 2.381 1.00 89.81 73 ASP A O 1
ATOM 570 N N . TYR A 1 74 ? 4.834 8.548 4.146 1.00 90.06 74 TYR A N 1
ATOM 571 C CA . TYR A 1 74 ? 6.264 8.323 3.960 1.00 90.06 74 TYR A CA 1
ATOM 572 C C . TYR A 1 74 ? 6.550 7.608 2.632 1.00 90.06 74 TYR A C 1
ATOM 574 O O . TYR A 1 74 ? 7.377 8.060 1.836 1.00 90.06 74 TYR A O 1
ATOM 582 N N . LEU A 1 75 ? 5.798 6.550 2.332 1.00 87.62 75 LEU A N 1
ATOM 583 C CA . LEU A 1 75 ? 5.931 5.801 1.085 1.00 87.62 75 LEU A CA 1
ATOM 584 C C . LEU A 1 75 ? 5.599 6.655 -0.152 1.00 87.62 75 LEU A C 1
ATOM 586 O O . LEU A 1 75 ? 6.231 6.505 -1.195 1.00 87.62 75 LEU A O 1
ATOM 590 N N . LYS A 1 76 ? 4.647 7.587 -0.039 1.00 85.94 76 LYS A N 1
ATOM 591 C CA . LYS A 1 76 ? 4.273 8.528 -1.108 1.00 85.94 76 LYS A CA 1
ATOM 592 C C . LYS A 1 76 ? 5.293 9.652 -1.304 1.00 85.94 76 LYS A C 1
ATOM 594 O O . LYS A 1 76 ? 5.471 10.128 -2.420 1.00 85.94 76 LYS A O 1
ATOM 599 N N . SER A 1 77 ? 5.925 10.105 -0.224 1.00 87.06 77 SER A N 1
ATOM 600 C CA . SER A 1 77 ? 6.950 11.159 -0.265 1.00 87.06 77 SER A CA 1
ATOM 601 C C . SER A 1 77 ? 8.335 10.648 -0.665 1.00 87.06 77 SER A C 1
ATOM 603 O O . SER A 1 77 ? 9.201 11.447 -1.024 1.00 87.06 77 SER A O 1
ATOM 605 N N . THR A 1 78 ? 8.543 9.331 -0.642 1.00 86.88 78 THR A N 1
ATOM 606 C CA . THR A 1 78 ? 9.766 8.707 -1.143 1.00 86.88 78 THR A CA 1
ATOM 607 C C . THR A 1 78 ? 9.864 8.919 -2.650 1.00 86.88 78 THR A C 1
ATOM 609 O O . THR A 1 78 ? 9.072 8.386 -3.423 1.00 86.88 78 THR A O 1
ATOM 612 N N . ASN A 1 79 ? 10.853 9.705 -3.079 1.00 79.50 79 ASN A N 1
ATOM 613 C CA . ASN A 1 79 ? 11.154 9.871 -4.492 1.00 79.50 79 ASN A CA 1
ATOM 614 C C . ASN A 1 79 ? 11.841 8.602 -5.016 1.00 79.50 79 ASN A C 1
ATOM 616 O O . ASN A 1 79 ? 13.049 8.423 -4.846 1.00 79.50 79 ASN A O 1
ATOM 620 N N . TYR A 1 80 ? 11.074 7.721 -5.658 1.00 75.62 80 TYR A N 1
ATOM 621 C CA . TYR A 1 80 ? 11.592 6.488 -6.256 1.00 75.62 80 TYR A CA 1
ATOM 622 C C . TYR A 1 80 ? 12.643 6.754 -7.339 1.00 75.62 80 TYR A C 1
ATOM 624 O O . TYR A 1 80 ? 13.528 5.923 -7.532 1.00 75.62 80 TYR A O 1
ATOM 632 N N . THR A 1 81 ? 12.626 7.938 -7.963 1.00 71.38 81 THR A N 1
ATOM 633 C CA . THR A 1 81 ? 13.671 8.374 -8.901 1.00 71.38 81 THR A CA 1
ATOM 634 C C . THR A 1 81 ? 15.047 8.363 -8.242 1.00 71.38 81 THR A C 1
ATOM 636 O O . THR A 1 81 ? 15.993 7.839 -8.817 1.00 71.38 81 THR A O 1
ATOM 639 N N . SER A 1 82 ? 15.158 8.861 -7.005 1.00 79.94 82 SER A N 1
ATOM 640 C CA . SER A 1 82 ? 16.427 8.864 -6.263 1.00 79.94 82 SER A CA 1
ATOM 641 C C . SER A 1 82 ? 16.880 7.454 -5.870 1.00 79.94 82 SER A C 1
ATOM 643 O O . SER A 1 82 ? 18.077 7.199 -5.775 1.00 79.94 82 SER A O 1
ATOM 645 N N . LEU A 1 83 ? 15.940 6.525 -5.662 1.00 73.00 83 LEU A N 1
ATOM 646 C CA . LEU A 1 83 ? 16.248 5.120 -5.383 1.00 73.00 83 LEU A CA 1
ATOM 647 C C . LEU A 1 83 ? 16.797 4.408 -6.633 1.00 73.00 83 LEU A C 1
ATOM 649 O O . LEU A 1 83 ? 17.750 3.638 -6.542 1.00 73.00 83 LEU A O 1
ATOM 653 N N . LEU A 1 84 ? 16.210 4.693 -7.796 1.00 69.56 84 LEU A N 1
ATOM 654 C CA . LEU A 1 84 ? 16.616 4.138 -9.089 1.00 69.56 84 LEU A CA 1
ATOM 655 C C . LEU A 1 84 ? 17.952 4.731 -9.561 1.00 69.56 84 LEU A C 1
ATOM 657 O O . LEU A 1 84 ? 18.813 3.999 -10.040 1.00 69.56 84 LEU A O 1
ATOM 661 N N . GLU A 1 85 ? 18.177 6.026 -9.332 1.00 73.19 85 GLU A N 1
ATOM 662 C CA . GLU A 1 85 ? 19.452 6.696 -9.610 1.00 73.19 85 GLU A CA 1
ATOM 663 C C . GLU A 1 85 ? 20.608 6.117 -8.775 1.00 73.19 85 GLU A C 1
ATOM 665 O O . GLU A 1 85 ? 21.688 5.861 -9.306 1.00 73.19 85 GLU A O 1
ATOM 670 N N . ALA A 1 86 ? 20.381 5.833 -7.486 1.00 70.81 86 ALA A N 1
ATOM 671 C CA . ALA A 1 86 ? 21.392 5.225 -6.619 1.00 70.81 86 ALA A CA 1
ATOM 672 C C . ALA A 1 86 ? 21.782 3.798 -7.052 1.00 70.81 86 ALA A C 1
ATOM 674 O O . ALA A 1 86 ? 22.941 3.408 -6.901 1.00 70.81 86 ALA A O 1
ATOM 675 N N . ALA A 1 87 ? 20.841 3.024 -7.605 1.00 63.53 87 ALA A N 1
ATOM 676 C CA . ALA A 1 87 ? 21.104 1.673 -8.103 1.00 63.53 87 ALA A CA 1
ATOM 677 C C . ALA A 1 87 ? 21.934 1.676 -9.401 1.00 63.53 87 ALA A C 1
ATOM 679 O O . ALA A 1 87 ? 22.803 0.823 -9.571 1.00 63.53 87 ALA A O 1
ATOM 680 N N . ASN A 1 88 ? 21.744 2.676 -10.266 1.00 61.88 88 ASN A N 1
ATOM 681 C CA . ASN A 1 88 ? 22.475 2.801 -11.531 1.00 61.88 88 ASN A CA 1
ATOM 682 C C . ASN A 1 88 ? 23.954 3.214 -11.364 1.00 61.88 88 ASN A C 1
ATOM 684 O O . ASN A 1 88 ? 24.726 3.123 -12.315 1.00 61.88 88 ASN A O 1
ATOM 688 N N . TYR A 1 89 ? 24.392 3.637 -10.171 1.00 55.44 89 TYR A N 1
ATOM 689 C CA . TYR A 1 89 ? 25.802 3.977 -9.918 1.00 55.44 89 TYR A CA 1
ATOM 690 C C . TYR A 1 89 ? 26.698 2.738 -9.702 1.00 55.44 89 TYR A C 1
ATOM 692 O O . TYR A 1 89 ? 27.924 2.830 -9.798 1.00 55.44 89 TYR A O 1
ATOM 700 N N . VAL A 1 90 ? 26.112 1.570 -9.412 1.00 54.69 90 VAL A N 1
ATOM 701 C CA . VAL A 1 90 ? 26.865 0.354 -9.047 1.00 54.69 90 VAL A CA 1
ATOM 702 C C . VAL A 1 90 ? 27.485 -0.350 -10.261 1.00 54.69 90 VAL A C 1
ATOM 704 O O . VAL A 1 90 ? 28.556 -0.936 -10.122 1.00 54.69 90 VAL A O 1
ATOM 707 N N . ASP A 1 91 ? 26.924 -0.197 -11.463 1.00 53.09 91 ASP A N 1
ATOM 708 C CA . ASP A 1 91 ? 27.474 -0.827 -12.678 1.00 53.09 91 ASP A CA 1
ATOM 709 C C . ASP A 1 91 ? 28.718 -0.121 -13.245 1.00 53.09 91 ASP A C 1
ATOM 711 O O . ASP A 1 91 ? 29.390 -0.649 -14.129 1.00 53.09 91 ASP A O 1
ATOM 715 N N . SER A 1 92 ? 29.104 1.042 -12.705 1.00 53.59 92 SER A N 1
ATOM 716 C CA . SER A 1 92 ? 30.332 1.730 -13.125 1.00 53.59 92 SER A CA 1
ATOM 717 C C . SER A 1 92 ? 31.577 1.348 -12.308 1.00 53.59 92 SER A C 1
ATOM 719 O O . SER A 1 92 ? 32.670 1.820 -12.644 1.00 53.59 92 SER A O 1
ATOM 721 N N . LEU A 1 93 ? 31.468 0.539 -11.242 1.00 50.06 93 LEU A N 1
ATOM 722 C CA . LEU A 1 93 ? 32.596 0.324 -10.322 1.00 50.06 93 LEU A CA 1
ATOM 723 C C . LEU A 1 93 ? 33.508 -0.873 -10.652 1.00 50.06 93 LEU A C 1
ATOM 725 O O . LEU A 1 93 ? 34.581 -0.955 -10.057 1.00 50.06 93 LEU A O 1
ATOM 729 N N . ASP A 1 94 ? 33.156 -1.747 -11.605 1.00 53.88 94 ASP A N 1
ATOM 730 C CA . ASP A 1 94 ? 33.898 -3.008 -11.828 1.00 53.88 94 ASP A CA 1
ATOM 731 C C . ASP A 1 94 ? 34.712 -3.090 -13.136 1.00 53.88 94 ASP A C 1
ATOM 733 O O . ASP A 1 94 ? 35.256 -4.138 -13.480 1.00 53.88 94 ASP A O 1
ATOM 737 N N . THR A 1 95 ? 34.898 -1.972 -13.849 1.00 53.53 95 THR A N 1
ATOM 738 C CA . THR A 1 95 ? 35.764 -1.923 -15.053 1.00 53.53 95 THR A CA 1
ATOM 739 C C . THR A 1 95 ? 37.062 -1.129 -14.910 1.00 53.53 95 THR A C 1
ATOM 741 O O . THR A 1 95 ? 37.761 -0.943 -15.903 1.00 53.53 95 THR A O 1
ATOM 744 N N . SER A 1 96 ? 37.459 -0.688 -13.711 1.00 52.69 96 SER A N 1
ATOM 745 C CA . SER A 1 96 ? 38.684 0.121 -13.554 1.00 52.69 96 SER A CA 1
ATOM 746 C C . SER A 1 96 ? 39.705 -0.437 -12.557 1.00 52.69 96 SER A C 1
ATOM 748 O O . SER A 1 96 ? 40.212 0.294 -11.710 1.00 52.69 96 SER A O 1
ATOM 750 N N . ILE A 1 97 ? 40.086 -1.710 -12.710 1.00 50.62 97 ILE A N 1
ATOM 751 C CA . ILE A 1 97 ? 41.405 -2.208 -12.273 1.00 50.62 97 ILE A CA 1
ATOM 752 C C . ILE A 1 97 ? 42.005 -3.091 -13.377 1.00 50.62 97 ILE A C 1
ATOM 754 O O . ILE A 1 97 ? 42.317 -4.258 -13.172 1.00 50.62 97 ILE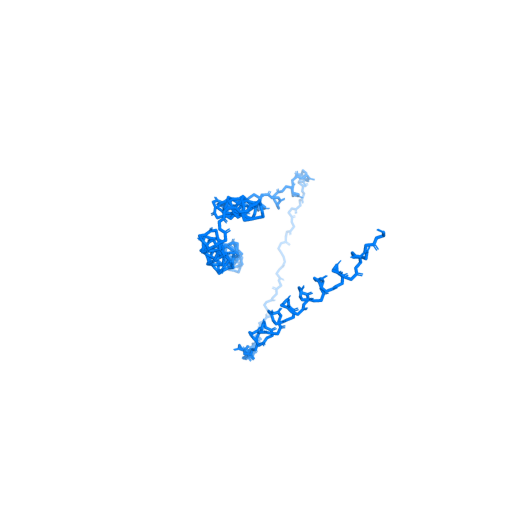 A O 1
ATOM 758 N N . ILE A 1 98 ? 42.180 -2.547 -14.581 1.00 57.28 98 ILE A N 1
ATOM 759 C CA . ILE A 1 98 ? 43.233 -3.040 -15.476 1.00 57.28 98 ILE A CA 1
ATOM 760 C C . ILE A 1 98 ? 44.014 -1.810 -15.953 1.00 57.28 98 ILE A C 1
ATOM 762 O O . ILE A 1 98 ? 43.431 -0.948 -16.613 1.00 57.28 98 ILE A O 1
ATOM 766 N N . PRO A 1 99 ? 45.301 -1.662 -15.580 1.00 49.84 99 PRO A N 1
ATOM 767 C CA . PRO A 1 99 ? 46.131 -0.584 -16.099 1.00 49.84 99 PRO A CA 1
ATOM 768 C C . PRO A 1 99 ? 46.262 -0.753 -17.622 1.00 49.84 99 PRO A C 1
ATOM 770 O O . PRO A 1 99 ? 46.445 -1.880 -18.088 1.00 49.84 99 PRO A O 1
ATOM 773 N N . PRO A 1 100 ? 46.160 0.326 -18.417 1.00 48.81 100 PRO A N 1
ATOM 774 C CA . PRO A 1 100 ? 46.290 0.245 -19.861 1.00 48.81 100 PRO A CA 1
ATOM 775 C C . PRO A 1 100 ? 47.760 0.016 -20.220 1.00 48.81 100 PRO A C 1
ATOM 777 O O . PRO A 1 100 ? 48.498 0.958 -20.501 1.00 48.81 100 PRO A O 1
ATOM 780 N N . ASP A 1 101 ? 48.189 -1.242 -20.219 1.00 50.66 101 ASP A N 1
ATOM 781 C CA . ASP A 1 101 ? 49.433 -1.637 -20.864 1.00 50.66 101 ASP A CA 1
ATOM 782 C C . ASP A 1 101 ? 49.169 -1.863 -22.355 1.00 50.66 101 ASP A C 1
ATOM 784 O O . ASP A 1 101 ? 48.664 -2.889 -22.805 1.00 50.66 101 ASP A O 1
ATOM 788 N N . THR A 1 102 ? 49.470 -0.809 -23.111 1.00 65.25 102 THR A N 1
ATOM 789 C CA . THR A 1 102 ? 50.199 -0.834 -24.384 1.00 65.25 102 THR A CA 1
ATOM 790 C C . THR A 1 102 ? 50.500 -2.234 -24.934 1.00 65.25 102 THR A C 1
ATOM 792 O O . THR A 1 102 ? 51.356 -2.909 -24.375 1.00 65.25 102 THR A O 1
ATOM 795 N N . ILE A 1 103 ? 49.927 -2.609 -26.089 1.00 60.47 103 ILE A N 1
ATOM 796 C CA . ILE A 1 103 ? 50.647 -3.276 -27.197 1.00 60.47 103 ILE A CA 1
ATOM 797 C C . ILE A 1 103 ? 49.719 -3.568 -28.389 1.00 60.47 103 ILE A C 1
ATOM 799 O O . ILE A 1 103 ? 48.695 -4.228 -28.256 1.00 60.47 103 ILE A O 1
ATOM 803 N N . GLY A 1 104 ? 50.168 -3.151 -29.579 1.00 50.47 104 GLY A N 1
ATOM 804 C CA . GLY A 1 104 ? 49.964 -3.920 -30.811 1.00 50.47 104 GLY A CA 1
ATOM 805 C C . GLY A 1 104 ? 48.908 -3.419 -31.791 1.00 50.47 104 GLY A C 1
ATOM 806 O O . GLY A 1 104 ? 47.827 -3.985 -31.885 1.00 50.47 104 GLY A O 1
ATOM 807 N N . ASP A 1 105 ? 49.282 -2.432 -32.605 1.00 60.09 105 ASP A N 1
ATOM 808 C CA . ASP A 1 105 ? 48.725 -2.213 -33.945 1.00 60.09 105 ASP A CA 1
ATOM 809 C C . ASP A 1 105 ? 48.765 -3.522 -34.760 1.00 60.09 105 ASP A C 1
ATOM 811 O O . ASP A 1 105 ? 49.845 -4.040 -35.054 1.00 60.09 105 ASP A O 1
ATOM 815 N N . LEU A 1 106 ? 47.596 -4.077 -35.108 1.00 55.50 106 LEU A N 1
ATOM 816 C CA . LEU A 1 106 ? 47.499 -5.170 -36.075 1.00 55.50 106 LEU A CA 1
ATOM 817 C C . LEU A 1 106 ? 46.322 -4.976 -37.042 1.00 55.50 106 LEU A C 1
ATOM 819 O O . LEU A 1 106 ? 45.199 -5.428 -36.846 1.00 55.50 106 LEU A O 1
ATOM 823 N N . HIS A 1 107 ? 46.638 -4.261 -38.115 1.00 57.56 107 HIS A N 1
ATOM 824 C CA . HIS A 1 107 ? 46.351 -4.597 -39.509 1.00 57.56 107 HIS A CA 1
ATOM 825 C C . HIS A 1 107 ? 45.020 -5.306 -39.855 1.00 57.56 107 HIS A C 1
ATOM 827 O O . HIS A 1 107 ? 44.907 -6.523 -39.968 1.00 57.56 107 HIS A O 1
ATOM 833 N N . ARG A 1 108 ? 44.055 -4.446 -40.192 1.00 66.38 108 ARG A N 1
ATOM 834 C CA . ARG A 1 108 ? 43.021 -4.547 -41.238 1.00 66.38 108 ARG A CA 1
ATOM 835 C C . ARG A 1 108 ? 43.227 -5.660 -42.291 1.00 66.38 108 ARG A C 1
ATOM 837 O O . ARG A 1 108 ? 44.002 -5.488 -43.228 1.00 66.38 108 ARG A O 1
ATOM 844 N N . GLY A 1 109 ? 42.390 -6.698 -42.227 1.00 49.28 109 GLY A N 1
ATOM 845 C CA . GLY A 1 109 ? 42.109 -7.640 -43.317 1.00 49.28 109 GLY A CA 1
ATOM 846 C C . GLY A 1 109 ? 40.597 -7.781 -43.514 1.00 49.28 109 GLY A C 1
ATOM 847 O O . GLY A 1 109 ? 39.883 -8.115 -42.576 1.00 49.28 109 GLY A O 1
ATOM 848 N N . GLY A 1 110 ? 40.107 -7.436 -44.708 1.00 58.56 110 GLY A N 1
ATOM 849 C CA . GLY A 1 110 ? 38.682 -7.378 -45.039 1.00 58.56 110 GLY A CA 1
ATOM 850 C C . GLY A 1 110 ? 38.010 -8.747 -45.128 1.00 58.56 110 GLY A C 1
ATOM 851 O O . GLY A 1 110 ? 38.605 -9.708 -45.607 1.00 58.56 110 GLY A O 1
ATOM 852 N N . ILE A 1 111 ? 36.743 -8.802 -44.716 1.00 50.25 111 ILE A N 1
ATOM 853 C CA . ILE A 1 111 ? 35.853 -9.938 -44.952 1.00 50.25 111 ILE A CA 1
ATOM 854 C C . ILE A 1 111 ? 34.588 -9.397 -45.619 1.00 50.25 111 ILE A C 1
ATOM 856 O O . ILE A 1 111 ? 34.043 -8.368 -45.214 1.00 50.25 111 ILE A O 1
ATOM 860 N N . ALA A 1 112 ? 34.247 -10.048 -46.729 1.00 52.97 112 ALA A N 1
ATOM 861 C CA . ALA A 1 112 ? 33.224 -9.677 -47.686 1.00 52.97 112 ALA A CA 1
ATOM 862 C C . ALA A 1 112 ? 31.815 -9.735 -47.088 1.00 52.97 112 ALA A C 1
ATOM 864 O O . ALA A 1 112 ? 31.542 -10.499 -46.165 1.00 52.97 112 ALA A O 1
ATOM 865 N N . ALA A 1 113 ? 30.955 -8.893 -47.656 1.00 57.44 113 ALA A N 1
ATOM 866 C CA . ALA A 1 113 ? 29.534 -8.814 -47.387 1.00 57.44 113 ALA A CA 1
ATOM 867 C C . ALA A 1 113 ? 28.843 -10.151 -47.681 1.00 57.44 113 ALA A C 1
ATOM 869 O O . ALA A 1 113 ? 29.016 -10.703 -48.768 1.00 57.44 113 ALA A O 1
ATOM 870 N N . ASP A 1 114 ? 28.044 -10.610 -46.724 1.00 63.25 114 ASP A N 1
ATOM 871 C CA . ASP A 1 114 ? 26.988 -11.588 -46.951 1.00 63.25 114 ASP A CA 1
ATOM 872 C C . ASP A 1 114 ? 25.673 -10.933 -46.511 1.00 63.25 114 ASP A C 1
ATOM 874 O O . ASP A 1 114 ? 25.526 -10.482 -45.371 1.00 63.25 114 ASP A O 1
ATOM 878 N N . GLU A 1 115 ? 24.780 -10.752 -47.478 1.00 57.25 115 GLU A N 1
ATOM 879 C CA . GLU A 1 115 ? 23.479 -10.107 -47.341 1.00 57.25 115 GLU A CA 1
ATOM 880 C C . GLU A 1 115 ? 22.483 -11.143 -46.813 1.00 57.25 115 GLU A C 1
ATOM 882 O O . GLU A 1 115 ? 22.000 -11.988 -47.562 1.00 57.25 115 GLU A O 1
ATOM 887 N N . SER A 1 116 ? 22.157 -11.099 -45.520 1.00 53.53 116 SER A N 1
ATOM 888 C CA . SER A 1 116 ? 21.085 -11.932 -44.969 1.00 53.53 116 SER A CA 1
ATOM 889 C C . SER A 1 116 ? 19.792 -11.127 -44.829 1.00 53.53 116 SER A C 1
ATOM 891 O O . SER A 1 116 ? 19.569 -10.446 -43.824 1.00 53.53 116 SER A O 1
ATOM 893 N N . GLU A 1 117 ? 18.931 -11.229 -45.842 1.00 55.81 117 GLU A N 1
ATOM 894 C CA . GLU A 1 117 ? 17.504 -10.916 -45.756 1.00 55.81 117 GLU A CA 1
ATOM 895 C C . GLU A 1 117 ? 16.804 -11.995 -44.912 1.00 55.81 117 GLU A C 1
ATOM 897 O O . GLU A 1 117 ? 16.546 -13.103 -45.380 1.00 55.81 117 GLU A O 1
ATOM 902 N N . ALA A 1 118 ? 16.485 -11.688 -43.654 1.00 57.41 118 ALA A N 1
ATOM 903 C CA . ALA A 1 118 ? 15.594 -12.511 -42.840 1.00 57.41 118 ALA A CA 1
ATOM 904 C C . ALA A 1 118 ? 14.338 -11.702 -42.502 1.00 57.41 118 ALA A C 1
ATOM 906 O O . ALA A 1 118 ? 14.314 -10.882 -41.588 1.00 57.41 118 ALA A O 1
ATOM 907 N N . MET A 1 119 ? 13.296 -11.933 -43.297 1.00 53.00 119 MET A N 1
ATOM 908 C CA . MET A 1 119 ? 11.936 -11.449 -43.096 1.00 53.00 119 MET A CA 1
ATOM 909 C C . MET A 1 119 ? 11.351 -12.155 -41.863 1.00 53.00 119 MET A C 1
ATOM 911 O O . MET A 1 119 ? 10.988 -13.328 -41.932 1.00 53.00 119 MET A O 1
ATOM 915 N N . THR A 1 120 ? 11.316 -11.485 -40.710 1.00 55.28 120 THR A N 1
ATOM 916 C CA . THR A 1 120 ? 10.676 -12.027 -39.504 1.00 55.28 120 THR A CA 1
ATOM 917 C C . THR A 1 120 ? 9.177 -11.761 -39.544 1.00 55.28 120 THR A C 1
ATOM 919 O O . THR A 1 120 ? 8.737 -10.617 -39.475 1.00 55.28 120 THR A O 1
ATOM 922 N N . ASP A 1 121 ? 8.425 -12.850 -39.670 1.00 64.31 121 ASP A N 1
ATOM 923 C CA . ASP A 1 121 ? 6.969 -12.937 -39.586 1.00 64.31 121 ASP A CA 1
ATOM 924 C C . ASP A 1 121 ? 6.499 -12.530 -38.176 1.00 64.31 121 ASP A C 1
ATOM 926 O O . ASP A 1 121 ? 6.704 -13.256 -37.198 1.00 64.31 121 ASP A O 1
ATOM 930 N N . GLU A 1 122 ? 5.915 -11.333 -38.066 1.00 53.53 122 GLU A N 1
ATOM 931 C CA . GLU A 1 122 ? 5.246 -10.837 -36.862 1.00 53.53 122 GLU A CA 1
ATOM 932 C C . GLU A 1 122 ? 3.978 -11.660 -36.607 1.00 53.53 122 GLU A C 1
ATOM 934 O O . GLU A 1 122 ? 2.861 -11.294 -36.980 1.00 53.53 122 GLU A O 1
ATOM 939 N N . LYS A 1 123 ? 4.138 -12.792 -35.919 1.00 60.25 123 LYS A N 1
ATOM 940 C CA . LYS A 1 123 ? 3.007 -13.463 -35.284 1.00 60.25 123 LYS A CA 1
ATOM 941 C C . LYS A 1 123 ? 2.473 -12.581 -34.162 1.00 60.25 123 LYS A C 1
ATOM 943 O O . LYS A 1 123 ? 3.105 -12.409 -33.123 1.00 60.25 123 LYS A O 1
ATOM 948 N N . GLN A 1 124 ? 1.283 -12.051 -34.412 1.00 52.12 124 GLN A N 1
ATOM 949 C CA . GLN A 1 124 ? 0.417 -11.357 -33.472 1.00 52.12 124 GLN A CA 1
ATOM 950 C C . GLN A 1 124 ? 0.300 -12.156 -32.168 1.00 52.12 124 GLN A C 1
ATOM 952 O O . GLN A 1 124 ? -0.279 -13.242 -32.134 1.00 52.12 124 GLN A O 1
ATOM 957 N N . ILE A 1 125 ? 0.862 -11.613 -31.089 1.00 53.44 125 ILE A N 1
ATOM 958 C CA . ILE A 1 125 ? 0.555 -12.052 -29.732 1.00 53.44 125 ILE A CA 1
ATOM 959 C C . ILE A 1 125 ? -0.744 -11.341 -29.353 1.00 53.44 125 ILE A C 1
ATOM 961 O O . ILE A 1 125 ? -0.741 -10.204 -28.886 1.00 53.44 125 ILE A O 1
ATOM 965 N N . GLU A 1 126 ? -1.866 -12.005 -29.613 1.00 51.47 126 GLU A N 1
ATOM 966 C CA . GLU A 1 126 ? -3.167 -11.657 -29.051 1.00 51.47 126 GLU A CA 1
ATOM 967 C C . GLU A 1 126 ? -3.113 -11.973 -27.547 1.00 51.47 126 GLU A C 1
ATOM 969 O O . GLU A 1 126 ? -3.379 -13.090 -27.102 1.00 51.47 126 GLU A O 1
ATOM 974 N N . VAL A 1 127 ? -2.645 -11.002 -26.757 1.00 54.28 127 VAL A N 1
ATOM 975 C CA . VAL A 1 127 ? -2.678 -11.076 -25.295 1.00 54.28 127 VAL A CA 1
ATOM 976 C C . VAL A 1 127 ? -4.141 -10.998 -24.875 1.00 54.28 127 VAL A C 1
ATOM 978 O O . VAL A 1 127 ? -4.786 -9.957 -24.958 1.00 54.28 127 VAL A O 1
ATOM 981 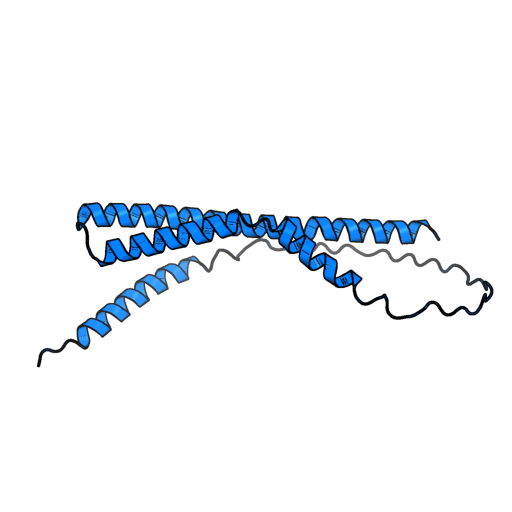N N . GLN A 1 128 ? -4.672 -12.138 -24.450 1.00 55.22 128 GLN A N 1
ATOM 982 C CA . GLN A 1 128 ? -6.007 -12.282 -23.895 1.00 55.22 128 GLN A CA 1
ATOM 983 C C . GLN A 1 128 ? -6.094 -11.547 -22.543 1.00 55.22 128 GLN A C 1
ATOM 985 O O . GLN A 1 128 ? -5.846 -12.122 -21.484 1.00 55.22 128 GLN A O 1
ATOM 990 N N . GLU A 1 129 ? -6.451 -10.262 -22.573 1.00 55.03 129 GLU A N 1
ATOM 991 C CA . GLU A 1 129 ? -6.757 -9.427 -21.400 1.00 55.03 129 GLU A CA 1
ATOM 992 C C . GLU A 1 129 ? -8.119 -9.793 -20.785 1.00 55.03 129 GLU A C 1
ATOM 994 O O . GLU A 1 129 ? -9.076 -9.019 -20.793 1.00 55.03 129 GLU A O 1
ATOM 999 N N . GLY A 1 130 ? -8.248 -11.004 -20.242 1.00 57.06 130 GLY A N 1
ATOM 1000 C CA . GLY A 1 130 ? -9.512 -11.407 -19.636 1.00 57.06 130 GLY A CA 1
ATOM 1001 C C . GLY A 1 130 ? -9.418 -12.632 -18.748 1.00 57.06 130 GLY A C 1
ATOM 1002 O O . GLY A 1 130 ? -9.704 -13.724 -19.220 1.00 57.06 130 GLY A O 1
ATOM 1003 N N . ASN A 1 131 ? -9.070 -12.439 -17.466 1.00 51.81 131 ASN A N 1
ATOM 1004 C CA . ASN A 1 131 ? -9.752 -13.080 -16.316 1.00 51.81 131 ASN A CA 1
ATOM 1005 C C . ASN A 1 131 ? -9.128 -12.807 -14.923 1.00 51.81 131 ASN A C 1
ATOM 1007 O O . ASN A 1 131 ? -9.660 -13.316 -13.938 1.00 51.81 131 ASN A O 1
ATOM 1011 N N . ILE A 1 132 ? -8.066 -12.003 -14.779 1.00 57.00 132 ILE A N 1
ATOM 1012 C CA . ILE A 1 132 ? -7.325 -11.906 -13.495 1.00 57.00 132 ILE A CA 1
ATOM 1013 C C . ILE A 1 132 ? -8.172 -11.320 -12.334 1.00 57.00 132 ILE A C 1
ATOM 1015 O O . ILE A 1 132 ? -7.827 -11.480 -11.168 1.00 57.00 132 ILE A O 1
ATOM 1019 N N . TYR A 1 133 ? -9.329 -10.705 -12.609 1.00 49.31 133 TYR A N 1
ATOM 1020 C CA . TYR A 1 133 ? -10.198 -10.120 -11.576 1.00 49.31 133 TYR A CA 1
ATOM 1021 C C . TYR A 1 133 ? -11.296 -11.062 -11.030 1.00 49.31 133 TYR A C 1
ATOM 1023 O O . TYR A 1 133 ? -12.074 -10.670 -10.164 1.00 49.31 133 TYR A O 1
ATOM 1031 N N . GLY A 1 134 ? -11.388 -12.308 -11.510 1.00 57.66 134 GLY A N 1
ATOM 1032 C CA . GLY A 1 134 ? -12.449 -13.241 -11.094 1.00 57.66 134 GLY A CA 1
ATOM 1033 C C . GLY A 1 134 ? -12.266 -13.867 -9.704 1.00 57.66 134 GLY A C 1
ATOM 1034 O O . GLY A 1 134 ? -13.251 -14.258 -9.088 1.00 57.66 134 GLY A O 1
ATOM 1035 N N . GLY A 1 135 ? -11.031 -13.949 -9.195 1.00 54.97 135 GLY A N 1
ATOM 1036 C CA . GLY A 1 135 ? -10.707 -14.708 -7.976 1.00 54.97 135 GLY A CA 1
ATOM 1037 C C . GLY A 1 135 ? -10.694 -13.918 -6.663 1.00 54.97 135 GLY A C 1
ATOM 1038 O O . GLY A 1 135 ? -10.522 -14.514 -5.606 1.00 54.97 135 GLY A O 1
ATOM 1039 N N . MET A 1 136 ? -10.855 -12.590 -6.689 1.00 56.41 136 MET A N 1
ATOM 1040 C CA . MET A 1 136 ? -10.781 -11.777 -5.461 1.00 56.41 136 MET A CA 1
ATOM 1041 C C . MET A 1 136 ? -12.081 -11.767 -4.646 1.00 56.41 136 MET A C 1
ATOM 1043 O O . MET A 1 136 ? -12.044 -11.443 -3.463 1.00 56.41 136 MET A O 1
ATOM 1047 N N . ARG A 1 137 ? -13.219 -12.152 -5.239 1.00 56.91 137 ARG A N 1
ATOM 1048 C CA . ARG A 1 137 ? -14.515 -12.144 -4.540 1.00 56.91 137 ARG A CA 1
ATOM 1049 C C . ARG A 1 137 ? -14.617 -13.228 -3.460 1.00 56.91 137 ARG A C 1
ATOM 1051 O O . ARG A 1 137 ? -15.252 -13.000 -2.438 1.00 56.91 137 ARG A O 1
ATOM 1058 N N . ASP A 1 138 ? -13.927 -14.350 -3.646 1.00 57.22 138 ASP A N 1
ATOM 1059 C CA . ASP A 1 138 ? -13.996 -15.498 -2.732 1.00 57.22 138 ASP A CA 1
ATOM 1060 C C . ASP A 1 138 ? -13.071 -15.343 -1.503 1.00 57.22 138 ASP A C 1
ATOM 1062 O O . ASP A 1 138 ? -13.234 -16.035 -0.494 1.00 57.22 138 ASP A O 1
ATOM 1066 N N . LEU A 1 139 ? -12.108 -14.409 -1.554 1.00 61.50 139 LEU A N 1
ATOM 1067 C CA . LEU A 1 139 ? -11.159 -14.148 -0.462 1.00 61.50 139 LEU A CA 1
ATOM 1068 C C . LEU A 1 139 ? -11.759 -13.272 0.656 1.00 61.50 139 LEU A C 1
ATOM 1070 O O . LEU A 1 139 ? -11.392 -13.396 1.826 1.00 61.50 139 LEU A O 1
ATOM 1074 N N . GLU A 1 140 ? -12.694 -12.383 0.317 1.00 56.16 140 GLU A N 1
ATOM 1075 C CA . GLU A 1 140 ? -13.377 -11.543 1.310 1.00 56.16 140 GLU A CA 1
ATOM 1076 C C . GLU A 1 140 ? -14.387 -12.367 2.128 1.00 56.16 140 GLU A C 1
ATOM 1078 O O . GLU A 1 140 ? -14.487 -12.209 3.346 1.00 56.16 140 GLU A O 1
ATOM 1083 N N . GLU A 1 141 ? -15.058 -13.333 1.491 1.00 59.91 141 GLU A N 1
ATOM 1084 C CA . GLU A 1 141 ? -16.035 -14.205 2.153 1.00 59.91 141 GLU A CA 1
ATOM 1085 C C . GLU A 1 141 ? -15.361 -15.215 3.107 1.00 59.91 141 GLU A C 1
ATOM 1087 O O . GLU A 1 141 ? -15.870 -15.490 4.198 1.00 59.91 141 GLU A O 1
ATOM 1092 N N . THR A 1 142 ? -14.151 -15.687 2.775 1.00 60.81 142 THR A N 1
ATOM 1093 C CA . THR A 1 142 ? -13.364 -16.581 3.647 1.00 60.81 142 THR A CA 1
ATOM 1094 C C . THR A 1 142 ? -12.840 -15.888 4.907 1.00 60.81 142 THR A C 1
ATOM 1096 O O . THR A 1 142 ? -12.814 -16.509 5.972 1.00 60.81 142 THR A O 1
ATOM 1099 N N . ASN A 1 143 ? -12.490 -14.598 4.845 1.00 67.62 143 ASN A N 1
ATOM 1100 C CA . ASN A 1 143 ? -12.038 -13.851 6.027 1.00 67.62 143 ASN A CA 1
ATOM 1101 C C . ASN A 1 143 ? -13.164 -13.622 7.047 1.00 67.62 143 ASN A C 1
ATOM 1103 O O . ASN A 1 143 ? -12.935 -13.742 8.252 1.00 67.62 143 ASN A O 1
ATOM 1107 N N . VAL A 1 144 ? -14.394 -13.366 6.585 1.00 67.75 144 VAL A N 1
ATOM 1108 C CA . VAL A 1 144 ? -15.561 -13.244 7.477 1.00 67.75 144 VAL A CA 1
ATOM 1109 C C . VAL A 1 144 ? -15.843 -14.574 8.184 1.00 67.75 144 VAL A C 1
ATOM 1111 O O . VAL A 1 144 ? -16.138 -14.596 9.380 1.00 67.75 144 VAL A O 1
ATOM 1114 N N . GLN A 1 145 ? -15.699 -15.697 7.478 1.00 71.88 145 GLN A N 1
ATOM 1115 C CA . GLN A 1 145 ? -15.935 -17.020 8.051 1.00 71.88 145 GLN A CA 1
ATOM 1116 C C . GLN A 1 145 ? -14.854 -17.435 9.064 1.00 71.88 145 GLN A C 1
ATOM 1118 O O . GLN A 1 145 ? -15.180 -18.042 10.088 1.00 71.88 145 GLN A O 1
ATOM 1123 N N . LEU A 1 146 ? -13.589 -17.072 8.817 1.00 75.88 146 LEU A N 1
ATOM 1124 C CA . LEU A 1 146 ? -12.475 -17.343 9.728 1.00 75.88 146 LEU A CA 1
ATOM 1125 C C . LEU A 1 146 ? -12.678 -16.629 11.072 1.00 75.88 146 LEU A C 1
ATOM 1127 O O . LEU A 1 146 ? -12.584 -17.265 12.116 1.00 75.88 146 LEU A O 1
ATOM 1131 N N . VAL A 1 147 ? -13.051 -15.344 11.048 1.00 76.00 147 VAL A N 1
ATOM 1132 C CA . VAL A 1 147 ? -13.307 -14.541 12.259 1.00 76.00 147 VAL A CA 1
ATOM 1133 C C . VAL A 1 147 ? -14.399 -15.162 13.138 1.00 76.00 147 VAL A C 1
ATOM 1135 O O . VAL A 1 147 ? -14.239 -15.236 14.355 1.00 76.00 147 VAL A O 1
ATOM 1138 N N . ILE A 1 148 ? -15.477 -15.680 12.537 1.00 76.00 148 ILE A N 1
ATOM 1139 C CA . ILE A 1 148 ? -16.578 -16.310 13.283 1.00 76.00 148 ILE A CA 1
ATOM 1140 C C . ILE A 1 148 ? -16.125 -17.610 13.968 1.00 76.00 148 ILE A C 1
ATOM 1142 O O . ILE A 1 148 ? -16.531 -17.870 15.102 1.00 76.00 148 ILE A O 1
ATOM 1146 N N . GLN A 1 149 ? -15.275 -18.422 13.327 1.00 73.25 149 GLN A N 1
ATOM 1147 C CA . GLN A 1 149 ? -14.764 -19.645 13.957 1.00 73.25 149 GLN A CA 1
ATOM 1148 C C . GLN A 1 149 ? -13.818 -19.352 15.120 1.00 73.25 149 GLN A C 1
ATOM 1150 O O . GLN A 1 149 ? -13.929 -19.997 16.166 1.00 73.25 149 GLN A O 1
ATOM 1155 N N . THR A 1 150 ? -12.923 -18.373 14.970 1.00 71.94 150 THR A N 1
ATOM 1156 C CA . THR A 1 150 ? -11.959 -18.022 16.020 1.00 71.94 150 THR A CA 1
ATOM 1157 C C . THR A 1 150 ? -12.674 -17.551 17.285 1.00 71.94 150 THR A C 1
ATOM 1159 O O . THR A 1 150 ? -12.376 -18.044 18.372 1.00 71.94 150 THR A O 1
ATOM 1162 N N . SER A 1 151 ? -13.694 -16.693 17.148 1.00 76.19 151 SER A N 1
ATOM 1163 C CA . SER A 1 151 ? -14.492 -16.226 18.290 1.00 76.19 151 SER A CA 1
ATOM 1164 C C . SER A 1 151 ? -15.260 -17.352 18.992 1.00 76.19 151 SER A C 1
ATOM 1166 O O . SER A 1 151 ? -15.429 -17.318 20.208 1.00 76.19 151 SER A O 1
ATOM 1168 N N . LEU A 1 152 ? -15.719 -18.371 18.257 1.00 77.94 152 LEU A N 1
ATOM 1169 C CA . LEU A 1 152 ? -16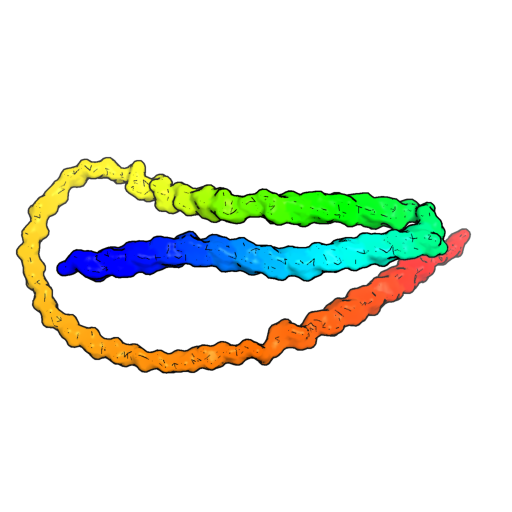.483 -19.484 18.831 1.00 77.94 152 LEU A CA 1
ATOM 1170 C C . LEU A 1 152 ? -15.583 -20.442 19.633 1.00 77.94 152 LEU A C 1
ATOM 1172 O O . LEU A 1 152 ? -15.982 -20.934 20.689 1.00 77.94 152 LEU A O 1
ATOM 1176 N N . ILE A 1 153 ? -14.347 -20.660 19.173 1.00 78.94 153 ILE A N 1
ATOM 1177 C CA . ILE A 1 153 ? -13.345 -21.480 19.872 1.00 78.94 153 ILE A CA 1
ATOM 1178 C C . ILE A 1 153 ? -12.874 -20.794 21.159 1.00 78.94 153 ILE A C 1
ATOM 1180 O O . ILE A 1 153 ? -12.782 -21.442 22.203 1.00 78.94 153 ILE A O 1
ATOM 1184 N N . GLU A 1 154 ? -12.623 -19.486 21.109 1.00 76.56 154 GLU A N 1
ATOM 1185 C CA . GLU A 1 154 ? -12.154 -18.714 22.264 1.00 76.56 154 GLU A CA 1
ATOM 1186 C C . GLU A 1 154 ? -13.196 -18.695 23.396 1.00 76.56 154 GLU A C 1
ATOM 1188 O O . GLU A 1 154 ? -12.867 -18.893 24.567 1.00 76.56 154 GLU A O 1
ATOM 1193 N N . MET A 1 155 ? -14.481 -18.596 23.044 1.00 75.81 155 MET A N 1
ATOM 1194 C CA . MET A 1 155 ? -15.580 -18.617 24.012 1.00 75.81 155 MET A CA 1
ATOM 1195 C C . MET A 1 155 ? -15.818 -20.008 24.632 1.00 75.81 155 MET A C 1
ATOM 1197 O O . MET A 1 155 ? -16.327 -20.103 25.747 1.00 75.81 155 MET A O 1
ATOM 1201 N N . SER A 1 156 ? -15.415 -21.093 23.955 1.00 75.06 156 SER A N 1
ATOM 1202 C CA . SER A 1 156 ? -15.546 -22.473 24.456 1.00 75.06 156 SER A CA 1
ATOM 1203 C C . SER A 1 156 ? -14.479 -22.862 25.489 1.00 75.06 156 SER A C 1
ATOM 1205 O O . SER A 1 156 ? -14.664 -23.850 26.200 1.00 75.06 156 SER A O 1
ATOM 1207 N N . MET A 1 157 ? -13.366 -22.129 25.573 1.00 78.69 157 MET A N 1
ATOM 1208 C CA . MET A 1 157 ? -12.277 -22.402 26.526 1.00 78.69 157 MET A CA 1
ATOM 1209 C C . MET A 1 157 ? -12.486 -21.698 27.876 1.00 78.69 157 MET A C 1
ATOM 1211 O O . MET A 1 157 ? -11.862 -22.064 28.870 1.00 78.69 157 MET A O 1
ATOM 1215 N N . ALA A 1 158 ? -13.398 -20.726 27.940 1.00 74.25 158 ALA A N 1
ATOM 1216 C CA . ALA A 1 158 ? -13.785 -20.033 29.164 1.00 74.25 158 ALA A CA 1
ATOM 1217 C C . ALA A 1 158 ? -14.855 -20.824 29.944 1.00 74.25 158 ALA A C 1
ATOM 1219 O O . ALA A 1 158 ? -15.962 -20.344 30.182 1.00 74.25 158 ALA A O 1
ATOM 1220 N N . ALA A 1 159 ? -14.548 -22.064 30.331 1.00 70.44 159 ALA A N 1
ATOM 1221 C CA . ALA A 1 159 ? -15.372 -22.790 31.294 1.00 70.44 159 ALA A CA 1
ATOM 1222 C C . ALA A 1 159 ? -15.056 -22.284 32.719 1.00 70.44 159 ALA A C 1
ATOM 1224 O O .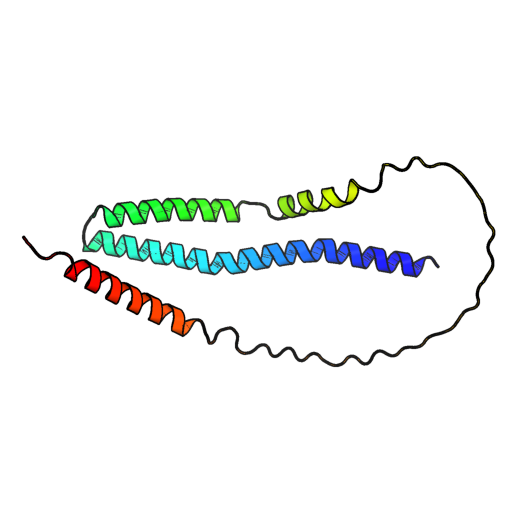 ALA A 1 159 ? -13.882 -22.241 33.095 1.00 70.44 159 ALA A O 1
ATOM 1225 N N . PRO A 1 160 ? -16.060 -21.893 33.521 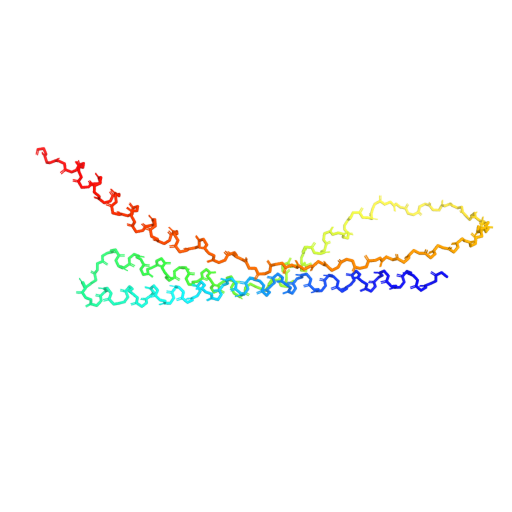1.00 70.94 160 PRO A N 1
ATOM 1226 C CA . PRO A 1 160 ? -15.829 -21.443 34.888 1.00 70.94 160 PRO A CA 1
ATOM 1227 C C . PRO A 1 160 ? -15.479 -22.632 35.793 1.00 70.94 160 PRO A C 1
ATOM 1229 O O . PRO A 1 160 ? -16.135 -23.675 35.735 1.00 70.94 160 PRO A O 1
ATOM 1232 N N . SER A 1 161 ? -14.444 -22.452 36.620 1.00 69.44 161 SER A N 1
ATOM 1233 C CA . SER A 1 161 ? -14.057 -23.370 37.698 1.00 69.44 161 SER A CA 1
ATOM 1234 C C . SER A 1 161 ? -14.682 -22.984 39.032 1.00 69.44 161 SER A C 1
ATOM 1236 O O . SER A 1 161 ? -15.029 -21.795 39.211 1.00 69.44 161 SER A O 1
#